Protein AF-A0A940BST6-F1 (afdb_monomer_lite)

Secondary structure (DSSP, 8-state):
-HHHHHHHHHHHTT-HHHHHHHHHHHHHH-TT-HHHHHHHHHHHHHTT-HHHHHHHHHHHHHH---SSPPSHHHHHHHHHHHHTT-HHHHHHHHHHHHHIIIIIS---TTT-HHHHHHHHHHHHHHTT-

Foldseek 3Di:
DVQLVVLVVCVVVVNNVVSVVSLVVLCVVCVLALVSLQSSLVSCVVVVVNVSSLVSLVSSQVSDPDFLDDLSSLCSNLVSCVVVLVLVVSLVSLVVVLCSCCPRVVDDVVRDVSNVVSVVSSVVSVVSD

Sequence (129 aa):
MTEIYRAHIALARFDEPAADAIVENLLAEHPDDSAVLFEAAQYYAEKCSYDKAIECYERSFEKEQRRPRFQDELMGIAEICEIRGDFRRAAETYDRIIDLLENEWGLTEETDSSVAEAKRQKARLIAKA

Structure (mmCIF, N/CA/C/O backbone):
data_AF-A0A940BST6-F1
#
_entry.id   AF-A0A940BST6-F1
#
loop_
_atom_site.group_PDB
_atom_site.id
_atom_site.type_symbol
_atom_site.label_atom_id
_atom_site.label_alt_id
_atom_site.label_comp_id
_atom_site.label_asym_id
_atom_site.label_entity_id
_atom_site.label_seq_id
_atom_site.pdbx_PDB_ins_code
_atom_site.Cartn_x
_atom_site.Cartn_y
_atom_site.Cartn_z
_atom_site.occupancy
_atom_site.B_iso_or_equiv
_atom_site.auth_seq_id
_atom_site.auth_comp_id
_atom_site.auth_asym_id
_atom_site.auth_atom_id
_atom_site.pdbx_PDB_model_num
ATOM 1 N N . MET A 1 1 ? 18.517 0.593 -2.528 1.00 60.25 1 MET A N 1
ATOM 2 C CA . MET A 1 1 ? 17.848 1.915 -2.458 1.00 60.25 1 MET A CA 1
ATOM 3 C C . MET A 1 1 ? 18.265 2.892 -3.564 1.00 60.25 1 MET A C 1
ATOM 5 O O . MET A 1 1 ? 17.407 3.603 -4.046 1.00 60.25 1 MET A O 1
ATOM 9 N N . THR A 1 2 ? 19.521 2.975 -4.033 1.00 66.81 2 THR A N 1
ATOM 10 C CA . THR A 1 2 ? 19.874 3.943 -5.110 1.00 66.81 2 THR A CA 1
ATOM 11 C C . THR A 1 2 ? 19.233 3.626 -6.469 1.00 66.81 2 THR A C 1
ATOM 13 O O . THR A 1 2 ? 19.039 4.524 -7.286 1.00 66.81 2 THR A O 1
ATOM 16 N N . GLU A 1 3 ? 18.912 2.358 -6.727 1.00 84.06 3 GLU A N 1
ATOM 17 C CA . GLU A 1 3 ? 18.393 1.918 -8.024 1.00 84.06 3 GLU A CA 1
ATOM 18 C C . GLU A 1 3 ? 16.916 2.243 -8.231 1.00 84.06 3 GLU A C 1
ATOM 20 O O . GLU A 1 3 ? 16.561 2.612 -9.347 1.00 84.06 3 GLU A O 1
ATOM 25 N N . ILE A 1 4 ? 16.083 2.254 -7.181 1.00 92.19 4 ILE A N 1
ATOM 26 C CA . ILE A 1 4 ? 14.673 2.644 -7.342 1.00 92.19 4 ILE A CA 1
ATOM 27 C C . ILE A 1 4 ? 14.546 4.091 -7.829 1.00 92.19 4 ILE A C 1
ATOM 29 O O . ILE A 1 4 ? 13.793 4.373 -8.758 1.00 92.19 4 ILE A O 1
ATOM 33 N N . TYR A 1 5 ? 15.387 5.007 -7.334 1.00 93.44 5 TYR A N 1
ATOM 34 C CA . TYR A 1 5 ? 15.410 6.383 -7.837 1.00 93.44 5 TYR A CA 1
ATOM 35 C C . TYR A 1 5 ? 15.701 6.455 -9.339 1.00 93.44 5 TYR A C 1
AT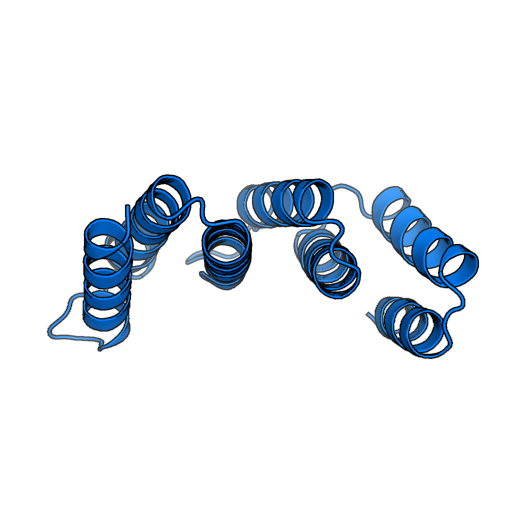OM 37 O O . TYR A 1 5 ? 15.200 7.349 -10.018 1.00 93.44 5 TYR A O 1
ATOM 45 N N . ARG A 1 6 ? 16.480 5.514 -9.891 1.00 95.69 6 ARG A N 1
ATOM 46 C CA . ARG A 1 6 ? 16.708 5.448 -11.341 1.00 95.69 6 ARG A CA 1
ATOM 47 C C . ARG A 1 6 ? 15.441 5.045 -12.089 1.00 95.69 6 ARG A C 1
ATOM 49 O O . ARG A 1 6 ? 15.213 5.605 -13.158 1.00 95.69 6 ARG A O 1
ATOM 56 N N . ALA A 1 7 ? 14.622 4.154 -11.529 1.00 96.25 7 ALA A N 1
ATOM 57 C CA . ALA A 1 7 ? 13.326 3.801 -12.103 1.00 96.25 7 ALA A CA 1
ATOM 58 C C . ALA A 1 7 ? 12.386 5.016 -12.148 1.00 96.25 7 ALA A C 1
ATOM 60 O O . ALA A 1 7 ? 11.873 5.339 -13.217 1.00 96.25 7 ALA A O 1
ATOM 61 N N . HIS A 1 8 ? 12.246 5.761 -11.047 1.00 95.56 8 HIS A N 1
ATOM 62 C CA . HIS A 1 8 ? 11.421 6.979 -11.022 1.00 95.56 8 HIS A CA 1
ATOM 63 C C . HIS A 1 8 ? 11.947 8.069 -11.971 1.00 95.56 8 HIS A C 1
ATOM 65 O O . HIS A 1 8 ? 11.174 8.706 -12.683 1.00 95.56 8 HIS A O 1
ATOM 71 N N . ILE A 1 9 ? 13.271 8.262 -12.053 1.00 96.00 9 ILE A N 1
ATOM 72 C CA . ILE A 1 9 ? 13.879 9.203 -13.010 1.00 96.00 9 ILE A CA 1
ATOM 73 C C . ILE A 1 9 ? 13.612 8.773 -14.460 1.00 96.00 9 ILE A C 1
ATOM 75 O O . ILE A 1 9 ? 13.347 9.629 -15.305 1.00 96.00 9 ILE A O 1
ATOM 79 N N . ALA A 1 10 ? 13.703 7.478 -14.769 1.00 96.75 10 ALA A N 1
ATOM 80 C CA . ALA A 1 10 ? 13.406 6.952 -16.100 1.00 96.75 10 ALA A CA 1
ATOM 81 C C . ALA A 1 10 ? 11.918 7.119 -16.448 1.00 96.75 10 ALA A C 1
ATOM 83 O O . ALA A 1 10 ? 11.602 7.624 -17.526 1.00 96.75 10 ALA A O 1
ATOM 84 N N . LEU A 1 11 ? 11.015 6.831 -15.504 1.00 96.50 11 LEU A N 1
ATOM 85 C CA . LEU A 1 11 ? 9.577 7.058 -15.660 1.00 96.50 11 LEU A C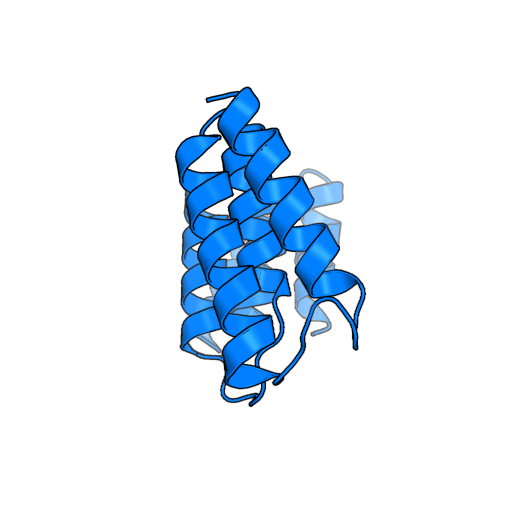A 1
ATOM 86 C C . LEU A 1 11 ? 9.262 8.534 -15.928 1.00 96.50 11 LEU A C 1
ATOM 88 O O . LEU A 1 11 ? 8.556 8.851 -16.882 1.00 96.50 11 LEU A O 1
ATOM 92 N N . ALA A 1 12 ? 9.862 9.452 -15.165 1.00 96.31 12 ALA A N 1
ATOM 93 C CA . ALA A 1 12 ? 9.713 10.895 -15.370 1.00 96.31 12 ALA A CA 1
ATOM 94 C C . ALA A 1 12 ? 10.272 11.386 -16.722 1.00 96.31 12 ALA A C 1
ATOM 96 O O . ALA A 1 12 ? 9.914 12.466 -17.192 1.00 96.31 12 ALA A O 1
ATOM 97 N N . ARG A 1 13 ? 11.152 10.605 -17.358 1.00 97.00 13 ARG A N 1
ATOM 98 C CA . ARG A 1 13 ? 11.663 10.840 -18.719 1.00 97.00 13 ARG A CA 1
ATOM 99 C C . ARG A 1 13 ? 10.836 10.147 -19.802 1.00 97.00 13 ARG A C 1
ATOM 101 O O . ARG A 1 13 ? 11.228 10.212 -20.965 1.00 97.00 13 ARG A O 1
ATOM 108 N N . PHE A 1 14 ? 9.715 9.524 -19.439 1.00 96.12 14 PHE A N 1
ATOM 109 C CA . PHE A 1 14 ? 8.871 8.718 -20.323 1.00 96.12 14 PHE A CA 1
ATOM 110 C C . PHE A 1 14 ? 9.590 7.493 -20.915 1.00 96.12 14 PHE A C 1
ATOM 112 O O . PHE A 1 14 ? 9.198 6.987 -21.964 1.00 96.12 14 PHE A O 1
ATOM 119 N N . ASP A 1 15 ? 10.635 7.004 -20.243 1.00 97.25 15 ASP A N 1
ATOM 120 C CA . ASP A 1 15 ? 11.324 5.757 -20.584 1.00 97.25 15 ASP A CA 1
ATOM 121 C C . ASP A 1 15 ? 10.793 4.620 -19.701 1.00 97.25 15 ASP A C 1
ATOM 123 O O . ASP A 1 15 ? 11.466 4.114 -18.799 1.00 97.25 15 ASP A O 1
ATOM 127 N N . GLU A 1 16 ? 9.524 4.268 -19.925 1.00 95.19 16 GLU A N 1
ATOM 128 C CA . GLU A 1 16 ? 8.852 3.196 -19.186 1.00 95.19 16 GLU A CA 1
ATOM 129 C C . GLU A 1 16 ? 9.567 1.842 -19.290 1.00 95.19 16 GLU A C 1
ATOM 131 O O . GLU A 1 16 ? 9.727 1.215 -18.246 1.00 95.19 16 GLU A O 1
ATOM 136 N N . PRO A 1 17 ? 10.063 1.391 -20.463 1.00 97.62 17 PRO A N 1
ATOM 137 C CA . PRO A 1 17 ? 10.748 0.104 -20.554 1.00 97.62 17 PRO A CA 1
ATOM 138 C C . PRO A 1 17 ? 12.000 0.028 -19.675 1.00 97.62 17 PRO A C 1
ATOM 140 O O . PRO A 1 17 ? 12.233 -0.992 -19.028 1.00 97.62 17 PRO A O 1
ATOM 143 N N . ALA A 1 18 ? 12.804 1.098 -19.623 1.00 97.12 18 ALA A N 1
ATOM 144 C CA . ALA A 1 18 ? 13.968 1.132 -18.744 1.00 97.12 18 ALA A CA 1
ATOM 145 C C . ALA A 1 18 ? 13.560 1.156 -17.266 1.00 97.12 18 ALA A C 1
ATOM 147 O O . ALA A 1 18 ? 14.191 0.495 -16.442 1.00 97.12 18 ALA A O 1
ATOM 148 N N . ALA A 1 19 ? 12.507 1.903 -16.932 1.00 97.38 19 ALA A N 1
ATOM 149 C CA . ALA A 1 19 ? 11.996 1.984 -15.573 1.00 97.38 19 ALA A CA 1
ATOM 150 C C . ALA A 1 19 ? 11.437 0.635 -15.081 1.00 97.38 19 ALA A C 1
ATOM 152 O O . ALA A 1 19 ? 11.828 0.177 -14.008 1.00 97.38 19 ALA A O 1
ATOM 153 N N . ASP A 1 20 ? 10.602 -0.025 -15.891 1.00 97.25 20 ASP A N 1
ATOM 154 C CA . ASP A 1 20 ? 10.026 -1.339 -15.590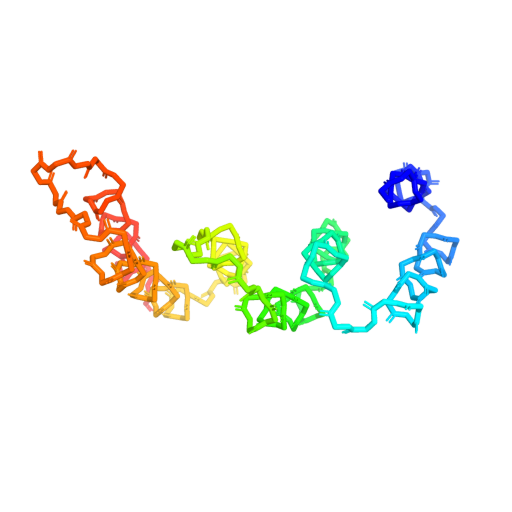 1.00 97.25 20 ASP A CA 1
ATOM 155 C C . ASP A 1 20 ? 11.136 -2.383 -15.409 1.00 97.25 20 ASP A C 1
ATOM 157 O O . ASP A 1 20 ? 11.132 -3.109 -14.419 1.00 97.25 20 ASP A O 1
ATOM 161 N N . ALA A 1 21 ? 12.145 -2.400 -16.291 1.00 97.69 21 ALA A N 1
ATOM 162 C CA . ALA A 1 21 ? 13.263 -3.337 -16.188 1.00 97.69 21 ALA A CA 1
ATOM 163 C C . ALA A 1 21 ? 14.054 -3.184 -14.877 1.00 97.69 21 ALA A C 1
ATOM 165 O O . ALA A 1 21 ? 14.489 -4.176 -14.297 1.00 97.69 21 ALA A O 1
ATOM 166 N N . ILE A 1 22 ? 14.244 -1.952 -14.387 1.00 97.44 22 ILE A N 1
ATOM 167 C CA . ILE A 1 22 ? 14.918 -1.712 -13.102 1.00 97.44 22 ILE A CA 1
ATOM 168 C C . ILE A 1 22 ? 14.093 -2.297 -11.951 1.00 97.44 22 ILE A C 1
ATOM 170 O O . ILE A 1 22 ? 14.644 -2.989 -11.097 1.00 97.44 22 ILE A O 1
ATOM 174 N N . VAL A 1 23 ? 12.784 -2.042 -11.931 1.00 97.56 23 VAL A N 1
ATOM 175 C CA . VAL A 1 23 ? 11.894 -2.516 -10.859 1.00 97.56 23 VAL A CA 1
ATOM 176 C C . VAL A 1 23 ? 11.744 -4.035 -10.887 1.00 97.56 23 VAL A C 1
ATOM 178 O O . VAL A 1 23 ? 11.815 -4.677 -9.842 1.00 97.56 23 VAL A O 1
ATOM 181 N N . GLU A 1 24 ? 11.603 -4.631 -12.070 1.00 96.94 24 GLU A N 1
ATOM 182 C CA . GLU A 1 24 ? 11.519 -6.085 -12.235 1.00 96.94 24 GLU A CA 1
ATOM 183 C C . GLU A 1 24 ? 12.805 -6.788 -11.785 1.00 96.94 24 GLU A C 1
ATOM 185 O O . GLU A 1 24 ? 12.731 -7.808 -11.099 1.00 96.94 24 GLU A O 1
ATOM 190 N N . ASN A 1 25 ? 13.979 -6.223 -12.090 1.00 96.94 25 ASN A N 1
ATOM 191 C CA . ASN A 1 25 ? 15.253 -6.756 -11.603 1.00 96.94 25 ASN A CA 1
ATOM 192 C C . ASN A 1 25 ? 15.358 -6.668 -10.075 1.00 96.94 25 ASN A C 1
ATOM 194 O O . ASN A 1 25 ? 15.725 -7.653 -9.438 1.00 96.94 25 ASN A O 1
ATOM 198 N N . LEU A 1 26 ? 14.972 -5.535 -9.475 1.00 96.38 26 LEU A N 1
ATOM 199 C CA . LEU A 1 26 ? 14.957 -5.378 -8.016 1.00 96.38 26 LEU A CA 1
ATOM 200 C C . LEU A 1 26 ? 14.048 -6.415 -7.343 1.00 96.38 26 LEU A C 1
ATOM 202 O O . LEU A 1 26 ? 14.445 -7.042 -6.362 1.00 96.38 26 LEU A O 1
ATOM 206 N N . LEU A 1 27 ? 12.852 -6.639 -7.892 1.00 96.62 27 LEU A N 1
ATOM 207 C CA . LEU A 1 27 ? 11.919 -7.651 -7.392 1.00 96.62 27 LEU A CA 1
ATOM 208 C C . LEU A 1 27 ? 12.440 -9.082 -7.583 1.00 96.62 27 LEU A C 1
ATOM 210 O O . LEU A 1 27 ? 12.135 -9.951 -6.769 1.00 96.62 27 LEU A O 1
ATOM 214 N N . ALA A 1 28 ? 13.212 -9.347 -8.637 1.00 96.94 28 ALA A N 1
ATOM 215 C CA . ALA A 1 28 ? 13.814 -10.657 -8.869 1.00 96.94 28 ALA A CA 1
ATOM 216 C C . ALA A 1 28 ? 14.979 -10.946 -7.906 1.00 96.94 28 ALA A C 1
ATOM 218 O O . ALA A 1 28 ? 15.124 -12.078 -7.444 1.00 96.94 28 ALA A O 1
ATOM 219 N N . GLU A 1 29 ? 15.793 -9.938 -7.586 1.00 96.81 29 GLU A N 1
ATOM 220 C CA . GLU A 1 29 ? 16.912 -10.060 -6.642 1.00 96.81 29 GLU A CA 1
ATOM 221 C C . GLU A 1 29 ? 16.442 -10.116 -5.182 1.00 96.81 29 GLU A C 1
ATOM 223 O O . GLU A 1 29 ? 17.045 -10.807 -4.353 1.00 96.81 29 GLU A O 1
ATOM 228 N N . HIS A 1 30 ? 15.340 -9.429 -4.871 1.00 95.62 30 HIS A N 1
ATOM 229 C CA . HIS A 1 30 ? 14.815 -9.274 -3.516 1.00 95.62 30 HIS A CA 1
ATOM 230 C C . HIS A 1 30 ? 13.297 -9.544 -3.436 1.00 95.62 30 HIS A C 1
ATOM 232 O O . HIS A 1 30 ? 12.527 -8.665 -3.048 1.00 95.62 30 HIS A O 1
ATOM 238 N N . PRO A 1 31 ? 12.831 -10.768 -3.755 1.00 95.12 31 PRO A N 1
ATOM 239 C CA . PRO A 1 31 ? 11.402 -11.064 -3.918 1.00 95.12 31 PRO A CA 1
ATOM 240 C C . PRO A 1 31 ? 10.568 -10.978 -2.631 1.00 95.12 31 PRO A C 1
ATOM 242 O O . PRO A 1 31 ? 9.345 -10.856 -2.704 1.00 95.12 31 PRO A O 1
ATOM 245 N N . ASP A 1 32 ? 11.211 -11.059 -1.468 1.00 95.00 32 ASP A N 1
ATOM 246 C CA . ASP A 1 32 ? 10.570 -11.057 -0.148 1.00 95.00 32 ASP A CA 1
ATOM 247 C C . ASP A 1 32 ? 11.031 -9.883 0.739 1.00 95.00 32 ASP A C 1
ATOM 249 O O . ASP A 1 32 ? 10.720 -9.856 1.928 1.00 95.00 32 ASP A O 1
ATOM 253 N N . ASP A 1 33 ? 11.783 -8.922 0.193 1.00 96.19 33 ASP A N 1
ATOM 254 C CA . ASP A 1 33 ? 12.185 -7.723 0.934 1.00 96.19 33 ASP A CA 1
ATOM 255 C C . ASP A 1 33 ? 11.026 -6.716 0.939 1.00 96.19 33 ASP A C 1
ATOM 257 O O . ASP A 1 33 ? 10.619 -6.218 -0.114 1.00 96.19 33 ASP A O 1
ATOM 261 N N . SER A 1 34 ? 10.478 -6.425 2.122 1.00 96.75 34 SER A N 1
ATOM 262 C CA . SER A 1 34 ? 9.335 -5.518 2.262 1.00 96.75 34 SER A CA 1
ATOM 263 C C . SER A 1 34 ? 9.647 -4.109 1.762 1.00 96.75 34 SER A C 1
ATOM 265 O O . SER A 1 34 ? 8.820 -3.518 1.081 1.00 96.75 34 SER A O 1
ATOM 267 N N . ALA A 1 35 ? 10.854 -3.585 1.990 1.00 95.44 35 ALA A N 1
ATOM 268 C CA . ALA A 1 35 ? 11.209 -2.254 1.507 1.00 95.44 35 ALA A CA 1
ATOM 269 C C . ALA A 1 35 ? 11.253 -2.216 -0.027 1.00 95.44 35 ALA A C 1
ATOM 271 O O . ALA A 1 35 ? 10.747 -1.276 -0.633 1.00 95.44 35 ALA A O 1
ATOM 272 N N . VAL A 1 36 ? 11.792 -3.255 -0.674 1.00 96.62 36 VAL A N 1
ATOM 273 C CA . VAL A 1 36 ? 11.795 -3.342 -2.147 1.00 96.62 36 VAL A CA 1
ATOM 274 C C . VAL A 1 36 ? 10.376 -3.487 -2.701 1.00 96.62 36 VAL A C 1
ATOM 276 O O . VAL A 1 36 ? 10.040 -2.851 -3.701 1.00 96.62 36 VAL A O 1
ATOM 279 N N . LEU A 1 37 ? 9.527 -4.285 -2.050 1.00 97.88 37 LEU A N 1
ATOM 280 C CA . LEU A 1 37 ? 8.122 -4.445 -2.429 1.00 97.88 37 LEU A CA 1
ATOM 281 C C . LEU A 1 37 ? 7.334 -3.135 -2.283 1.00 97.88 37 LEU A C 1
ATOM 283 O O . LEU A 1 37 ? 6.563 -2.797 -3.180 1.00 97.88 37 LEU A O 1
ATOM 287 N N . PHE A 1 38 ? 7.551 -2.384 -1.202 1.00 97.81 38 PHE A N 1
ATOM 288 C CA . PHE A 1 38 ? 6.940 -1.074 -0.976 1.00 97.81 38 PHE A CA 1
ATOM 289 C C . PHE A 1 38 ? 7.325 -0.068 -2.066 1.00 97.81 38 PHE A C 1
ATOM 291 O O . PHE A 1 38 ? 6.462 0.562 -2.675 1.00 97.81 38 PHE A O 1
ATOM 298 N N . GLU A 1 39 ? 8.616 0.036 -2.363 1.00 97.44 39 GLU A N 1
ATOM 299 C CA . GLU A 1 39 ? 9.154 0.933 -3.390 1.00 97.44 39 GLU A CA 1
ATOM 300 C C . GLU A 1 39 ? 8.628 0.568 -4.794 1.00 97.44 39 GLU A C 1
ATOM 302 O O . GLU A 1 39 ? 8.204 1.431 -5.566 1.00 97.44 39 GLU A O 1
ATOM 307 N N . ALA A 1 40 ? 8.548 -0.729 -5.116 1.00 97.69 40 ALA A N 1
ATOM 308 C CA . ALA A 1 40 ? 7.922 -1.195 -6.354 1.00 97.69 40 ALA A CA 1
ATOM 309 C C . ALA A 1 40 ? 6.423 -0.852 -6.415 1.00 97.69 40 ALA A C 1
ATOM 311 O O . ALA A 1 40 ? 5.910 -0.493 -7.477 1.00 97.69 40 ALA A O 1
ATOM 312 N N . ALA A 1 41 ? 5.714 -0.929 -5.285 1.00 98.31 41 ALA A N 1
ATOM 313 C CA . ALA A 1 41 ? 4.311 -0.548 -5.207 1.00 98.31 41 ALA A CA 1
ATOM 314 C C . ALA A 1 41 ? 4.109 0.947 -5.493 1.00 98.31 41 ALA A C 1
ATOM 316 O O . ALA A 1 41 ? 3.238 1.293 -6.294 1.00 98.31 41 ALA A O 1
ATOM 317 N N . GLN A 1 42 ? 4.945 1.815 -4.909 1.00 98.00 42 GLN A N 1
ATOM 318 C CA . GLN A 1 42 ? 4.9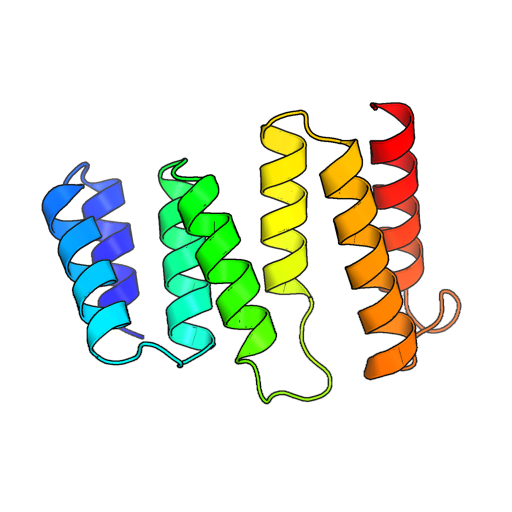30 3.257 -5.176 1.00 98.00 42 GLN A CA 1
ATOM 319 C C . GLN A 1 42 ? 5.179 3.549 -6.656 1.00 98.00 42 GLN A C 1
ATOM 321 O O . GLN A 1 42 ? 4.403 4.270 -7.282 1.00 98.00 42 GLN A O 1
ATOM 326 N N . TYR A 1 43 ? 6.196 2.916 -7.246 1.00 97.69 43 TYR A N 1
ATOM 327 C CA . TYR A 1 43 ? 6.466 3.012 -8.677 1.00 97.69 43 TYR A CA 1
ATOM 328 C C . TYR A 1 43 ? 5.246 2.625 -9.530 1.00 97.69 43 TYR A C 1
ATOM 330 O O . TYR A 1 43 ? 4.833 3.380 -10.414 1.00 97.69 43 TYR A O 1
ATOM 338 N N . TYR A 1 44 ? 4.632 1.468 -9.258 1.00 98.38 44 TYR A N 1
ATOM 339 C CA . TYR A 1 44 ? 3.458 1.022 -10.008 1.00 98.38 44 TYR A CA 1
ATOM 340 C C . TYR A 1 44 ? 2.250 1.944 -9.805 1.00 98.38 44 TYR A C 1
ATOM 342 O O . TYR A 1 44 ? 1.486 2.149 -10.752 1.00 98.38 44 TYR A O 1
ATOM 350 N N . ALA A 1 45 ? 2.083 2.524 -8.615 1.00 98.00 45 ALA A N 1
ATOM 351 C CA . ALA A 1 45 ? 1.027 3.489 -8.331 1.00 98.00 45 ALA A CA 1
ATOM 352 C C . ALA A 1 45 ? 1.219 4.785 -9.137 1.00 98.00 45 ALA A C 1
ATOM 354 O O . ALA A 1 45 ? 0.266 5.253 -9.763 1.00 98.00 45 ALA A O 1
ATOM 355 N N . GLU A 1 46 ? 2.446 5.315 -9.193 1.00 96.06 46 GLU A N 1
ATOM 356 C CA . GLU A 1 46 ? 2.796 6.519 -9.961 1.00 96.06 46 GLU A CA 1
ATOM 357 C C . GLU A 1 46 ? 2.511 6.369 -11.461 1.00 96.06 46 GLU A C 1
ATOM 359 O O . GLU A 1 46 ? 2.028 7.310 -12.092 1.00 96.06 46 GLU A O 1
ATOM 364 N N . LYS A 1 47 ? 2.741 5.180 -12.034 1.00 95.94 47 LYS A N 1
ATOM 365 C CA . LYS A 1 47 ? 2.403 4.878 -13.439 1.00 95.94 47 LYS A CA 1
ATOM 366 C C . LYS A 1 47 ? 0.976 4.356 -13.649 1.00 95.94 47 LYS A C 1
ATOM 368 O O . LYS A 1 47 ? 0.687 3.752 -14.682 1.00 95.94 47 LYS A O 1
ATOM 373 N N . CYS A 1 48 ? 0.087 4.531 -12.671 1.00 96.50 48 CYS A N 1
ATOM 374 C CA . CYS A 1 48 ? -1.315 4.098 -12.711 1.00 96.50 48 CYS A CA 1
ATOM 375 C C . CYS A 1 48 ? -1.530 2.584 -12.922 1.00 96.50 48 CYS A C 1
ATOM 377 O O . CYS A 1 48 ? -2.627 2.145 -13.272 1.00 96.50 48 CYS A O 1
ATOM 379 N N . SER A 1 49 ? -0.509 1.758 -12.683 1.00 98.06 49 SER A N 1
ATOM 380 C CA . SER A 1 49 ? -0.594 0.293 -12.704 1.00 98.06 49 SER A CA 1
ATOM 381 C C . SER A 1 49 ? -1.142 -0.223 -11.371 1.00 98.06 49 SER A C 1
ATOM 383 O O . SER A 1 49 ? -0.481 -0.951 -10.633 1.00 98.06 49 SER A O 1
ATOM 385 N N . TYR A 1 50 ? -2.372 0.182 -11.059 1.00 98.50 50 TYR A N 1
ATOM 386 C CA . TYR A 1 50 ? -2.978 0.043 -9.735 1.00 98.50 50 TYR A CA 1
ATOM 387 C C . TYR A 1 50 ? -3.092 -1.393 -9.223 1.00 98.50 50 TYR A C 1
ATOM 389 O O . TYR A 1 50 ? -2.887 -1.622 -8.035 1.00 98.50 50 TYR A O 1
ATOM 397 N N . ASP A 1 51 ? -3.388 -2.363 -10.089 1.00 98.56 51 ASP A N 1
ATOM 398 C CA . ASP A 1 51 ? -3.489 -3.764 -9.659 1.00 98.56 51 ASP A CA 1
ATOM 399 C C . ASP A 1 51 ? -2.126 -4.305 -9.194 1.00 98.56 51 ASP A C 1
ATOM 401 O O . ASP A 1 51 ? -2.045 -4.918 -8.131 1.00 98.56 51 ASP A O 1
ATOM 405 N N . LYS A 1 52 ? -1.044 -3.994 -9.928 1.00 98.12 52 LYS A N 1
ATOM 406 C CA . LYS A 1 52 ? 0.330 -4.351 -9.530 1.00 98.12 52 LYS A CA 1
ATOM 407 C C . LYS A 1 52 ? 0.754 -3.624 -8.257 1.00 98.12 52 LYS A C 1
ATOM 409 O O . LYS A 1 52 ? 1.357 -4.229 -7.381 1.00 98.12 52 LYS A O 1
ATOM 414 N N . ALA A 1 53 ? 0.416 -2.339 -8.143 1.00 98.69 53 ALA A N 1
ATOM 415 C CA . ALA A 1 53 ? 0.722 -1.553 -6.954 1.00 98.69 53 ALA A CA 1
ATOM 416 C C . ALA A 1 53 ? 0.084 -2.162 -5.700 1.00 98.69 53 ALA A C 1
ATOM 418 O O . ALA A 1 53 ? 0.769 -2.386 -4.707 1.00 98.69 53 ALA A O 1
ATOM 419 N N . ILE A 1 54 ? -1.207 -2.504 -5.767 1.00 98.75 54 ILE A N 1
ATOM 420 C CA . ILE A 1 54 ? -1.912 -3.157 -4.661 1.00 98.75 54 ILE A CA 1
ATOM 421 C C . ILE A 1 54 ? -1.278 -4.512 -4.327 1.00 98.75 54 ILE A C 1
ATOM 423 O O . ILE A 1 54 ? -1.071 -4.797 -3.152 1.00 98.75 54 ILE A O 1
ATOM 427 N N . GLU A 1 55 ? -0.949 -5.340 -5.324 1.00 98.50 55 GLU A N 1
ATOM 428 C CA . GLU A 1 55 ? -0.280 -6.626 -5.084 1.00 98.50 55 GLU A CA 1
ATOM 429 C C . GLU A 1 55 ? 1.054 -6.442 -4.342 1.00 98.50 55 GLU A C 1
ATOM 431 O O . GLU A 1 55 ? 1.321 -7.129 -3.355 1.00 98.50 55 GLU A O 1
ATOM 436 N N . CYS A 1 56 ? 1.878 -5.488 -4.783 1.00 98.62 56 CYS A N 1
ATOM 437 C CA . CYS A 1 56 ? 3.153 -5.176 -4.147 1.00 98.62 56 CYS A CA 1
ATOM 438 C C . CYS A 1 56 ? 2.975 -4.623 -2.724 1.00 98.62 56 CYS A C 1
ATOM 440 O O . CYS A 1 56 ? 3.702 -5.055 -1.832 1.00 98.62 56 CYS A O 1
ATOM 442 N N . TYR A 1 57 ? 1.995 -3.745 -2.478 1.00 98.75 57 TYR A N 1
ATOM 443 C CA . TYR A 1 57 ? 1.696 -3.251 -1.129 1.00 98.75 57 TYR A CA 1
ATOM 444 C C . TYR A 1 57 ? 1.238 -4.370 -0.188 1.00 98.75 57 TYR A C 1
ATOM 446 O O . TYR A 1 57 ? 1.735 -4.462 0.931 1.00 98.75 57 TYR A O 1
ATOM 454 N N . GLU A 1 58 ? 0.337 -5.253 -0.632 1.00 98.56 58 GLU A N 1
ATOM 455 C CA . GLU A 1 58 ? -0.118 -6.388 0.184 1.00 98.56 58 GLU A CA 1
ATOM 456 C C . GLU A 1 58 ? 1.050 -7.318 0.535 1.00 98.56 58 GLU A C 1
ATOM 458 O O . GLU A 1 58 ? 1.221 -7.698 1.695 1.00 98.56 58 GLU A O 1
ATOM 463 N N . ARG A 1 59 ? 1.907 -7.627 -0.448 1.00 98.38 59 ARG A N 1
ATOM 464 C CA . ARG A 1 59 ? 3.118 -8.425 -0.220 1.00 98.38 59 ARG A CA 1
ATOM 465 C C . ARG A 1 59 ? 4.099 -7.721 0.713 1.00 98.38 59 ARG A C 1
ATOM 467 O O . ARG A 1 59 ? 4.640 -8.375 1.598 1.00 98.38 59 ARG A O 1
ATOM 474 N N . SER A 1 60 ? 4.323 -6.416 0.557 1.00 98.38 60 SER A N 1
ATOM 475 C CA . SER A 1 60 ? 5.178 -5.641 1.468 1.00 98.38 60 SER A CA 1
ATOM 476 C C . SER A 1 60 ? 4.684 -5.758 2.910 1.00 98.38 60 SER A C 1
ATOM 478 O O . SER A 1 60 ? 5.441 -6.146 3.802 1.00 98.38 60 SER A O 1
ATOM 480 N N . PHE A 1 61 ? 3.385 -5.535 3.124 1.00 98.19 61 PHE A N 1
ATOM 481 C CA . PHE A 1 61 ? 2.763 -5.580 4.446 1.00 98.19 61 PHE A CA 1
ATOM 482 C C . PHE A 1 61 ? 2.799 -6.980 5.085 1.00 98.19 61 PHE A C 1
ATOM 484 O O . PHE A 1 61 ? 2.921 -7.116 6.309 1.00 98.19 61 PHE A O 1
ATOM 491 N N . GLU A 1 62 ? 2.690 -8.034 4.270 1.00 97.56 62 GLU A N 1
ATOM 492 C CA . GLU A 1 62 ? 2.833 -9.427 4.704 1.00 97.56 62 GLU A CA 1
ATOM 493 C C . GLU A 1 62 ? 4.277 -9.757 5.111 1.00 97.56 62 GLU A C 1
ATOM 495 O O . GLU A 1 62 ? 4.498 -10.445 6.111 1.00 97.56 62 GLU A O 1
ATOM 500 N N . LYS A 1 63 ? 5.260 -9.269 4.345 1.00 97.38 63 LYS A N 1
ATOM 501 C CA . LYS A 1 63 ? 6.685 -9.582 4.525 1.00 97.38 63 LYS A CA 1
ATOM 502 C C . LYS A 1 63 ? 7.381 -8.702 5.556 1.00 97.38 63 LYS A C 1
ATOM 504 O O . LYS A 1 63 ? 8.460 -9.071 6.018 1.00 97.38 63 LYS A O 1
ATOM 509 N N . GLU A 1 64 ? 6.777 -7.583 5.949 1.00 96.31 64 GLU A N 1
ATOM 510 C CA . GLU A 1 64 ? 7.306 -6.716 6.997 1.00 96.31 64 GLU A CA 1
ATOM 511 C C . GLU A 1 64 ? 7.443 -7.485 8.324 1.00 96.31 64 GLU A C 1
ATOM 513 O O . GLU A 1 64 ? 6.486 -8.056 8.861 1.00 96.31 64 GLU A O 1
ATOM 518 N N . GLN A 1 65 ? 8.656 -7.466 8.878 1.00 93.88 65 GLN A N 1
ATOM 519 C CA . GLN A 1 65 ? 9.025 -8.116 10.141 1.00 93.88 65 GLN A CA 1
ATOM 520 C C . GLN A 1 65 ? 9.108 -7.106 11.304 1.00 93.88 65 GLN A C 1
ATOM 522 O O . GLN A 1 65 ? 8.924 -7.500 12.457 1.00 93.88 65 GLN A O 1
ATOM 527 N N . ARG A 1 66 ? 9.279 -5.802 10.999 1.00 93.06 66 ARG A N 1
ATOM 528 C CA . ARG A 1 66 ? 8.835 -4.626 11.785 1.00 93.06 66 ARG A CA 1
ATOM 529 C C . ARG A 1 66 ? 7.582 -4.912 12.604 1.00 93.06 66 ARG A C 1
ATOM 531 O O . ARG A 1 66 ? 6.503 -4.993 12.032 1.00 93.06 66 ARG A O 1
ATOM 538 N N . ARG A 1 67 ? 7.691 -5.021 13.934 1.00 94.31 67 ARG A N 1
ATOM 539 C CA . ARG A 1 67 ? 6.566 -4.825 14.854 1.00 94.31 67 ARG A CA 1
ATOM 540 C C . ARG A 1 67 ? 6.846 -3.661 15.820 1.00 94.31 67 ARG A C 1
ATOM 542 O O . ARG A 1 67 ? 7.950 -3.604 16.366 1.00 94.31 67 ARG A O 1
ATOM 549 N N . PRO A 1 68 ? 5.871 -2.765 16.046 1.00 94.81 68 PRO A N 1
ATOM 550 C CA . PRO A 1 68 ? 4.596 -2.682 15.321 1.00 94.81 68 PRO A CA 1
ATOM 551 C C . PRO A 1 68 ? 4.801 -2.259 13.850 1.00 94.81 68 PRO A C 1
ATOM 553 O O . PRO A 1 68 ? 5.751 -1.535 13.537 1.00 94.81 68 PRO A O 1
ATOM 556 N N . ARG A 1 69 ? 3.966 -2.768 12.932 1.00 96.38 69 ARG A N 1
ATOM 557 C CA . ARG A 1 69 ? 4.050 -2.430 11.494 1.00 96.38 69 ARG A CA 1
ATOM 558 C C . ARG A 1 69 ? 3.626 -0.992 11.232 1.00 96.38 69 ARG A C 1
ATOM 560 O O . ARG A 1 69 ? 2.792 -0.459 11.952 1.00 96.38 69 ARG A O 1
ATOM 567 N N . PHE A 1 70 ? 4.167 -0.367 10.191 1.00 95.81 70 PHE A N 1
ATOM 568 C CA . PHE A 1 70 ? 3.634 0.916 9.729 1.00 95.81 70 PHE A CA 1
ATOM 569 C C . PHE A 1 70 ? 2.382 0.707 8.859 1.00 95.81 70 PHE A C 1
ATOM 571 O O . PHE A 1 70 ? 2.079 -0.413 8.452 1.00 95.81 70 PHE A O 1
ATOM 578 N N . GLN A 1 71 ? 1.616 1.777 8.649 1.00 96.81 71 GLN A N 1
ATOM 579 C CA . GLN A 1 71 ? 0.340 1.746 7.923 1.00 96.81 71 GLN A CA 1
ATOM 580 C C . GLN A 1 71 ? 0.475 2.155 6.447 1.00 96.81 71 GLN A C 1
ATOM 582 O O . GLN A 1 71 ? -0.517 2.119 5.723 1.00 96.81 71 GLN A O 1
ATOM 587 N N . ASP A 1 72 ? 1.668 2.561 6.010 1.00 97.50 72 ASP A N 1
ATOM 588 C CA . ASP A 1 72 ? 1.946 3.173 4.709 1.00 97.50 72 ASP A CA 1
ATOM 589 C C . ASP A 1 72 ? 1.473 2.304 3.531 1.00 97.50 72 ASP A C 1
ATOM 591 O O . ASP A 1 72 ? 0.830 2.817 2.614 1.00 97.50 72 ASP A O 1
ATOM 595 N N . GLU A 1 73 ? 1.689 0.983 3.574 1.00 98.38 73 GLU A N 1
ATOM 596 C CA . GLU A 1 73 ? 1.162 0.051 2.568 1.00 98.38 73 GLU A CA 1
ATOM 597 C C . GLU A 1 73 ? -0.366 0.098 2.475 1.00 98.38 73 GLU A C 1
ATOM 599 O O . GLU A 1 73 ? -0.943 0.157 1.387 1.00 98.38 73 GLU A O 1
ATOM 604 N N . LEU A 1 74 ? -1.037 0.071 3.631 1.00 98.69 74 LEU A N 1
ATOM 605 C CA . LEU A 1 74 ? -2.495 0.081 3.706 1.00 98.69 74 LEU A CA 1
ATOM 606 C C . LEU A 1 74 ? -3.056 1.429 3.250 1.00 98.69 74 LEU A C 1
ATOM 608 O O . LEU A 1 74 ? -4.092 1.466 2.587 1.00 98.69 74 LEU A O 1
ATOM 612 N N . MET A 1 75 ? -2.367 2.530 3.558 1.00 98.56 75 MET A N 1
ATOM 613 C CA . MET A 1 75 ? -2.728 3.854 3.055 1.00 98.56 75 MET A CA 1
ATOM 614 C C . MET A 1 75 ? -2.646 3.903 1.528 1.00 98.56 75 MET A C 1
ATOM 616 O O . MET A 1 75 ? -3.614 4.320 0.894 1.00 98.56 75 MET A O 1
ATOM 620 N N . GLY A 1 76 ? -1.563 3.389 0.934 1.00 98.56 76 GLY A N 1
ATOM 621 C CA . GLY A 1 76 ? -1.424 3.300 -0.522 1.00 98.56 76 GLY A CA 1
ATOM 622 C C . GLY A 1 76 ? -2.554 2.495 -1.175 1.00 98.56 76 GLY A C 1
ATOM 623 O O . GLY A 1 76 ? -3.151 2.935 -2.159 1.00 98.56 76 GLY A O 1
ATOM 624 N N . ILE A 1 77 ? -2.928 1.350 -0.594 1.00 98.81 77 ILE A N 1
ATOM 625 C CA . ILE A 1 77 ? -4.060 0.541 -1.078 1.00 98.81 77 ILE A CA 1
ATOM 626 C C . ILE A 1 77 ? -5.383 1.315 -0.974 1.00 98.81 77 ILE A C 1
ATOM 628 O O . ILE A 1 77 ? -6.166 1.314 -1.929 1.00 98.81 77 ILE A O 1
ATOM 632 N N . ALA A 1 78 ? -5.646 1.975 0.159 1.00 98.69 78 ALA A N 1
ATOM 633 C CA . ALA A 1 78 ? -6.879 2.728 0.380 1.00 98.69 78 ALA A CA 1
ATOM 634 C C . ALA A 1 78 ? -7.020 3.899 -0.605 1.00 98.69 78 ALA A C 1
ATOM 636 O O . ALA A 1 78 ? -8.093 4.086 -1.183 1.00 98.69 78 ALA A O 1
ATOM 637 N N . GLU A 1 79 ? -5.936 4.641 -0.844 1.00 98.50 79 GLU A N 1
ATOM 638 C CA . GLU A 1 79 ? -5.893 5.742 -1.810 1.00 98.50 79 GLU A CA 1
ATOM 639 C C . GLU A 1 79 ? -6.155 5.255 -3.236 1.00 98.50 79 GLU A C 1
ATOM 641 O O . GLU A 1 79 ? -7.000 5.817 -3.935 1.00 98.50 79 GLU A O 1
ATOM 646 N N . ILE A 1 80 ? -5.504 4.166 -3.659 1.00 98.75 80 ILE A N 1
ATOM 647 C CA . ILE A 1 80 ? -5.742 3.569 -4.979 1.00 98.75 80 ILE A CA 1
ATOM 648 C C . ILE A 1 80 ? -7.206 3.129 -5.127 1.00 98.75 80 ILE A C 1
ATOM 650 O O . ILE A 1 80 ? -7.820 3.361 -6.173 1.00 98.75 80 ILE A O 1
ATOM 654 N N . CYS A 1 81 ? -7.787 2.509 -4.095 1.00 98.56 81 CYS A N 1
ATOM 655 C CA . CYS A 1 81 ? -9.196 2.111 -4.115 1.00 98.56 81 CYS A CA 1
ATOM 656 C C . CYS A 1 81 ? -10.122 3.332 -4.236 1.00 98.56 81 CYS A C 1
ATOM 658 O O . CYS A 1 81 ? -11.044 3.312 -5.052 1.00 98.56 81 CYS A O 1
ATOM 660 N N . GLU A 1 82 ? -9.850 4.419 -3.503 1.00 98.19 82 GLU A N 1
ATOM 661 C CA . GLU A 1 82 ? -10.618 5.665 -3.615 1.00 98.19 82 GLU A CA 1
ATOM 662 C C . GLU A 1 82 ? -10.503 6.288 -5.016 1.00 98.19 82 GLU A C 1
ATOM 664 O O . GLU A 1 82 ? -11.524 6.676 -5.587 1.00 98.19 82 GLU A O 1
ATOM 669 N N . ILE A 1 83 ? -9.299 6.336 -5.603 1.00 97.81 83 ILE A N 1
ATOM 670 C CA . ILE A 1 83 ? -9.067 6.844 -6.969 1.00 97.81 83 ILE A CA 1
ATOM 671 C C . ILE A 1 83 ? -9.890 6.057 -7.996 1.00 97.81 83 ILE A C 1
ATOM 673 O O . ILE A 1 83 ? -10.439 6.636 -8.935 1.00 97.81 83 ILE A O 1
ATOM 677 N N . ARG A 1 84 ? -10.021 4.740 -7.808 1.00 97.62 84 ARG A N 1
ATOM 678 C CA . ARG A 1 84 ? -10.827 3.865 -8.674 1.00 97.62 84 ARG A CA 1
ATOM 679 C C . ARG A 1 84 ? -12.331 3.924 -8.394 1.00 97.62 84 ARG A C 1
ATOM 681 O O . ARG A 1 84 ? -13.091 3.255 -9.092 1.00 97.62 84 ARG A O 1
ATOM 688 N N . GLY A 1 85 ? -12.765 4.699 -7.400 1.00 97.81 85 GLY A N 1
ATOM 689 C CA . GLY A 1 85 ? -14.161 4.776 -6.968 1.00 97.81 85 GLY A CA 1
ATOM 690 C C . GLY A 1 85 ? -14.640 3.551 -6.185 1.00 97.81 85 GLY A C 1
ATOM 691 O O . GLY A 1 85 ? -15.831 3.437 -5.905 1.00 97.81 85 GLY A O 1
ATOM 692 N N . ASP A 1 86 ? -13.738 2.645 -5.799 1.00 98.19 86 ASP A N 1
ATOM 693 C CA . ASP A 1 86 ? -14.048 1.511 -4.927 1.00 98.19 86 ASP A CA 1
ATOM 694 C C . ASP A 1 86 ? -14.008 1.961 -3.460 1.00 98.19 86 ASP A C 1
ATOM 696 O O . ASP A 1 86 ? -13.140 1.592 -2.662 1.00 98.19 86 ASP A O 1
ATOM 700 N N . PHE A 1 87 ? -14.958 2.830 -3.108 1.00 98.44 87 PHE A N 1
ATOM 701 C CA . PHE A 1 87 ? -15.047 3.417 -1.771 1.00 98.44 87 PHE A CA 1
ATOM 702 C C . PHE A 1 87 ? -15.301 2.365 -0.691 1.00 98.44 87 PHE A C 1
ATOM 704 O O . PHE A 1 87 ? -14.870 2.536 0.450 1.00 98.44 87 PHE A O 1
ATOM 711 N N . ARG A 1 88 ? -15.960 1.257 -1.053 1.00 98.25 88 ARG A N 1
ATOM 712 C CA . ARG A 1 88 ? -16.186 0.133 -0.148 1.00 98.25 88 ARG A CA 1
ATOM 713 C C . ARG A 1 88 ? -14.864 -0.518 0.242 1.00 98.25 88 ARG A C 1
ATOM 715 O O . ARG A 1 88 ? -14.579 -0.617 1.433 1.00 98.25 88 ARG A O 1
ATOM 722 N N . ARG A 1 89 ? -14.039 -0.907 -0.733 1.00 98.25 89 ARG A N 1
ATOM 723 C CA . ARG A 1 89 ? -12.736 -1.521 -0.452 1.00 98.25 89 ARG A CA 1
ATOM 724 C C . ARG A 1 89 ? -11.778 -0.547 0.233 1.00 98.25 89 ARG A C 1
ATOM 726 O O . ARG A 1 89 ? -11.020 -0.952 1.114 1.00 98.25 89 ARG A O 1
ATOM 733 N N . ALA A 1 90 ? -11.843 0.743 -0.102 1.00 98.62 90 ALA A N 1
ATOM 734 C CA . ALA A 1 90 ? -11.091 1.772 0.612 1.00 98.62 90 ALA A CA 1
ATOM 735 C C . ALA A 1 90 ? -11.488 1.827 2.103 1.00 98.62 90 ALA A C 1
ATOM 737 O O . ALA A 1 90 ? -10.619 1.832 2.972 1.00 98.62 90 ALA A O 1
ATOM 738 N N . ALA A 1 91 ? -12.790 1.796 2.418 1.00 98.62 91 ALA A N 1
ATOM 739 C CA . ALA A 1 91 ? -13.279 1.777 3.798 1.00 98.62 91 ALA A CA 1
ATOM 740 C C . ALA A 1 91 ? -12.879 0.494 4.551 1.00 98.62 91 ALA A C 1
ATOM 742 O O . ALA A 1 91 ? -12.457 0.579 5.703 1.00 98.62 91 ALA A O 1
ATOM 743 N N . GLU A 1 92 ? -12.946 -0.670 3.897 1.00 98.50 92 GLU A N 1
ATOM 744 C CA . GLU A 1 92 ? -12.459 -1.951 4.442 1.00 98.50 92 GLU A CA 1
ATOM 745 C C . GLU A 1 92 ? -10.938 -1.918 4.701 1.00 98.50 92 GLU A C 1
ATOM 747 O O . GLU A 1 92 ? -10.443 -2.513 5.657 1.00 98.50 92 GLU A O 1
ATOM 752 N N . THR A 1 93 ? -10.177 -1.170 3.898 1.00 98.75 93 THR A N 1
ATOM 753 C CA . THR A 1 93 ? -8.736 -0.979 4.123 1.00 98.75 93 THR A CA 1
ATOM 754 C C . THR A 1 93 ? -8.469 -0.071 5.327 1.00 98.75 93 THR A C 1
ATOM 756 O O . THR A 1 93 ? -7.578 -0.360 6.124 1.00 98.75 93 THR A O 1
ATOM 759 N N . TYR A 1 94 ? -9.285 0.967 5.543 1.00 98.69 94 TYR A N 1
ATOM 760 C CA . TYR A 1 94 ? -9.214 1.765 6.773 1.00 98.69 94 TYR A CA 1
ATOM 761 C C . TYR A 1 94 ? -9.579 0.970 8.030 1.00 98.69 94 TYR A C 1
ATOM 763 O O . TYR A 1 94 ? -9.031 1.260 9.089 1.00 98.69 94 TYR A O 1
ATOM 771 N N . ASP A 1 95 ? -10.436 -0.050 7.936 1.00 98.69 95 ASP A N 1
ATOM 772 C CA . ASP A 1 95 ? -10.661 -0.969 9.060 1.00 98.69 95 ASP A CA 1
ATOM 773 C C . ASP A 1 95 ? -9.381 -1.706 9.464 1.00 98.69 95 ASP A C 1
ATOM 775 O O . ASP A 1 95 ? -9.080 -1.799 10.652 1.00 98.69 95 ASP A O 1
ATOM 779 N N . ARG A 1 96 ? -8.576 -2.146 8.490 1.00 98.62 96 ARG A N 1
ATOM 780 C CA . ARG A 1 96 ? -7.261 -2.758 8.755 1.00 98.62 96 ARG A CA 1
ATOM 781 C C . ARG A 1 96 ? -6.278 -1.767 9.379 1.00 98.62 96 ARG A C 1
ATOM 783 O O . ARG A 1 96 ? -5.493 -2.155 10.234 1.00 98.62 96 ARG A O 1
ATOM 790 N N . ILE A 1 97 ? -6.320 -0.500 8.963 1.00 98.69 97 ILE A N 1
ATOM 791 C CA . ILE A 1 97 ? -5.499 0.566 9.556 1.00 98.69 97 ILE A CA 1
ATOM 792 C C . ILE A 1 97 ? -5.886 0.794 11.021 1.00 98.69 97 ILE A C 1
ATOM 794 O O . ILE A 1 97 ? -5.014 0.853 11.882 1.00 98.69 97 ILE A O 1
ATOM 798 N N . ILE A 1 98 ? -7.184 0.898 11.318 1.00 98.62 98 ILE A N 1
ATOM 799 C CA . ILE A 1 98 ? -7.676 1.083 12.691 1.00 98.62 98 ILE A CA 1
ATOM 800 C C . ILE A 1 98 ? -7.259 -0.104 13.564 1.00 98.62 98 ILE A C 1
ATOM 802 O O . ILE A 1 98 ? -6.717 0.110 14.643 1.00 98.62 98 ILE A O 1
ATOM 806 N N . ASP A 1 99 ? -7.438 -1.333 13.071 1.00 98.31 99 ASP A N 1
ATOM 807 C CA . ASP A 1 99 ? -7.011 -2.556 13.756 1.00 98.31 99 ASP A CA 1
ATOM 808 C C . ASP A 1 99 ? -5.502 -2.559 14.045 1.00 98.31 99 ASP A C 1
ATOM 810 O O . ASP A 1 99 ? -5.090 -2.823 15.172 1.00 98.31 99 ASP A O 1
ATOM 814 N N . LEU A 1 100 ? -4.672 -2.181 13.068 1.00 98.12 100 LEU A N 1
ATOM 815 C CA . LEU A 1 100 ? -3.225 -2.054 13.243 1.00 98.12 100 LEU A CA 1
ATOM 816 C C . LEU A 1 100 ? -2.871 -1.046 14.351 1.00 98.12 100 LEU A C 1
ATOM 818 O O . LEU A 1 100 ? -2.045 -1.344 15.218 1.00 98.12 100 LEU A O 1
ATOM 822 N N . LEU A 1 101 ? -3.479 0.144 14.330 1.00 98.19 101 LEU A N 1
ATOM 823 C CA . LEU A 1 101 ? -3.213 1.198 15.314 1.00 98.19 101 LEU A CA 1
ATOM 824 C C . LEU A 1 101 ? -3.675 0.791 16.722 1.00 98.19 101 LEU A C 1
ATOM 826 O O . LEU A 1 101 ? -2.943 0.989 17.691 1.00 98.19 101 LEU A O 1
ATOM 830 N N . GLU A 1 102 ? -4.859 0.195 16.849 1.00 97.62 102 GLU A N 1
ATOM 831 C CA . GLU A 1 102 ? -5.416 -0.200 18.146 1.00 97.62 102 GLU A CA 1
ATOM 832 C C . GLU A 1 102 ? -4.716 -1.451 18.713 1.00 97.62 102 GLU A C 1
ATOM 834 O O . GLU A 1 102 ? -4.412 -1.490 19.905 1.00 97.62 102 GLU A O 1
ATOM 839 N N . ASN A 1 103 ? -4.388 -2.449 17.881 1.00 97.06 103 ASN A N 1
ATOM 840 C CA . ASN A 1 103 ? -3.908 -3.756 18.352 1.00 97.06 103 ASN A CA 1
ATOM 841 C C . ASN A 1 103 ? -2.388 -3.958 18.287 1.00 97.06 103 ASN A C 1
ATOM 843 O O . ASN A 1 103 ? -1.842 -4.622 19.169 1.00 97.06 103 ASN A O 1
ATOM 847 N N . GLU A 1 104 ? -1.677 -3.417 17.290 1.00 96.56 104 GLU A N 1
ATOM 848 C CA . GLU A 1 104 ? -0.206 -3.510 17.262 1.00 96.56 104 GLU A CA 1
ATOM 849 C C . GLU A 1 104 ? 0.456 -2.334 17.974 1.00 96.56 104 GLU A C 1
ATOM 851 O O . GLU A 1 104 ? 1.425 -2.530 18.711 1.00 96.56 104 GLU A O 1
ATOM 856 N N . TRP A 1 105 ? -0.056 -1.119 17.766 1.00 97.25 105 TRP A N 1
ATOM 857 C CA . TRP A 1 105 ? 0.498 0.078 18.401 1.00 97.25 105 TRP A CA 1
ATOM 858 C C . TRP A 1 105 ? -0.111 0.382 19.773 1.00 97.25 105 TRP A C 1
ATOM 860 O O . TRP A 1 105 ? 0.484 1.143 20.535 1.00 97.25 105 TRP A O 1
ATOM 870 N N . GLY A 1 106 ? -1.264 -0.206 20.114 1.00 96.94 106 GLY A N 1
ATOM 871 C CA . GLY A 1 106 ? -1.943 0.053 21.387 1.00 96.94 106 GLY A CA 1
ATOM 872 C C . GLY A 1 106 ? -2.494 1.476 21.500 1.00 96.94 106 GLY A C 1
ATOM 873 O O . GLY A 1 106 ? -2.632 1.993 22.610 1.00 96.94 106 GLY A O 1
ATOM 874 N N . LEU A 1 107 ? -2.745 2.135 20.366 1.00 97.06 107 LEU A N 1
ATOM 875 C CA . LEU A 1 107 ? -3.238 3.505 20.323 1.00 97.06 107 LEU A CA 1
ATOM 876 C C . LEU A 1 107 ? -4.754 3.542 20.487 1.00 97.06 107 LEU A C 1
ATOM 878 O O . LEU A 1 107 ? -5.486 2.631 20.117 1.00 97.06 107 LEU A O 1
ATOM 882 N N . THR A 1 108 ? -5.230 4.657 21.015 1.00 95.62 108 THR A N 1
ATOM 883 C CA . THR A 1 108 ? -6.644 4.997 21.147 1.00 95.62 108 THR A CA 1
ATOM 884 C C . THR A 1 108 ? -6.871 6.411 20.627 1.00 95.62 108 THR A C 1
ATOM 886 O O . THR A 1 108 ? -5.924 7.186 20.488 1.00 95.62 108 THR A O 1
ATOM 889 N N . GLU A 1 109 ? -8.131 6.786 20.408 1.00 94.81 109 GLU A N 1
ATOM 890 C CA . GLU A 1 109 ? -8.493 8.156 20.013 1.00 94.81 109 GLU A CA 1
ATOM 891 C C . GLU A 1 109 ? -8.075 9.220 21.039 1.00 94.81 109 GLU A C 1
ATOM 893 O O . GLU A 1 109 ? -7.873 10.376 20.674 1.00 94.81 109 GLU A O 1
ATOM 898 N N . GLU A 1 110 ? -7.956 8.847 22.316 1.00 93.44 110 GLU A N 1
ATOM 899 C CA . GLU A 1 110 ? -7.538 9.757 23.386 1.00 93.44 110 GLU A CA 1
ATOM 900 C C . GLU A 1 110 ? -6.022 9.964 23.401 1.00 93.44 110 GLU A C 1
ATOM 902 O O . GLU A 1 110 ? -5.540 11.040 23.757 1.00 93.44 110 GLU A O 1
ATOM 907 N N . THR A 1 111 ? -5.267 8.930 23.028 1.00 93.81 111 THR A N 1
ATOM 908 C CA . THR A 1 111 ? -3.802 8.937 23.095 1.00 93.81 111 THR A CA 1
ATOM 909 C C . THR A 1 111 ? -3.157 9.446 21.815 1.00 93.81 111 THR A C 1
ATOM 911 O O . THR A 1 111 ? -2.058 9.989 21.881 1.00 93.81 111 THR A O 1
ATOM 914 N N . ASP A 1 112 ? -3.806 9.255 20.663 1.00 96.06 112 ASP A N 1
ATOM 915 C CA . ASP A 1 112 ? -3.253 9.622 19.361 1.00 96.06 112 ASP A CA 1
ATOM 916 C C . ASP A 1 112 ? -4.358 9.951 18.342 1.00 96.06 112 ASP A C 1
ATOM 918 O O . ASP A 1 112 ? -5.361 9.241 18.218 1.00 96.06 112 ASP A O 1
ATOM 922 N N . SER A 1 113 ? -4.181 11.041 17.587 1.00 95.44 113 SER A N 1
ATOM 923 C CA . SER A 1 113 ? -5.191 11.493 16.626 1.00 95.44 113 SER A CA 1
ATOM 924 C C . SER A 1 113 ? -5.323 10.575 15.412 1.00 95.44 113 SER A C 1
ATOM 926 O O . SER A 1 113 ? -6.381 10.596 14.779 1.00 95.44 113 SER A O 1
ATOM 928 N N . SER A 1 114 ? -4.317 9.746 15.110 1.00 95.25 114 SER A N 1
ATOM 929 C CA . SER A 1 114 ? -4.309 8.826 13.965 1.00 95.25 114 SER A CA 1
ATOM 930 C C . SER A 1 114 ? -5.501 7.867 13.966 1.00 95.25 114 SER A C 1
ATOM 932 O O . SER A 1 114 ? -6.128 7.674 12.924 1.00 95.25 114 SER A O 1
ATOM 934 N N . VAL A 1 115 ? -5.899 7.340 15.131 1.00 97.31 115 VAL A N 1
ATOM 935 C CA . VAL A 1 115 ? -7.067 6.447 15.256 1.00 97.31 115 VAL A CA 1
ATOM 936 C C . VAL A 1 115 ? -8.352 7.186 14.876 1.00 97.31 115 VAL A C 1
ATOM 938 O O . VAL A 1 115 ? -9.161 6.704 14.076 1.00 97.31 115 VAL A O 1
ATOM 941 N N . ALA A 1 116 ? -8.530 8.397 15.407 1.00 97.62 116 ALA A N 1
ATOM 942 C CA . ALA A 1 116 ? -9.698 9.221 15.117 1.00 97.62 116 ALA A CA 1
ATOM 943 C C . ALA A 1 116 ? -9.709 9.694 13.650 1.00 97.62 116 ALA A C 1
ATOM 945 O O . ALA A 1 116 ? -10.770 9.789 13.031 1.00 97.62 116 ALA A O 1
ATOM 946 N N . GLU A 1 117 ? -8.544 9.987 13.073 1.00 97.69 117 GLU A N 1
ATOM 947 C CA . GLU A 1 117 ? -8.379 10.340 11.661 1.00 97.69 117 GLU A CA 1
ATOM 948 C C . GLU A 1 117 ? -8.752 9.178 10.740 1.00 97.69 117 GLU A C 1
ATOM 950 O O . GLU A 1 117 ? -9.565 9.375 9.833 1.00 97.69 117 GLU A O 1
ATOM 955 N N . ALA A 1 118 ? -8.255 7.969 11.010 1.00 98.06 118 ALA A N 1
ATOM 956 C CA . ALA A 1 118 ? -8.584 6.770 10.244 1.00 98.06 118 ALA A CA 1
ATOM 957 C C . ALA A 1 118 ? -10.096 6.479 10.269 1.00 98.06 118 ALA A C 1
ATOM 959 O O . ALA A 1 118 ? -10.710 6.258 9.221 1.00 98.06 118 ALA A O 1
ATOM 960 N N . LYS A 1 119 ? -10.744 6.594 11.437 1.00 98.31 119 LYS A N 1
ATOM 961 C CA . LYS A 1 119 ? -12.208 6.447 11.570 1.00 98.31 119 LYS A CA 1
ATOM 962 C C . LYS A 1 119 ? -12.983 7.519 10.805 1.00 98.31 119 LYS A C 1
ATOM 964 O O . LYS A 1 119 ? -13.984 7.206 10.156 1.00 98.31 119 LYS A O 1
ATOM 969 N N . ARG A 1 120 ? -12.519 8.775 10.820 1.00 98.25 120 ARG A N 1
ATOM 970 C CA . ARG A 1 120 ? -13.118 9.852 10.011 1.00 98.25 120 ARG A CA 1
ATOM 971 C C . ARG A 1 120 ? -12.988 9.578 8.515 1.00 98.25 120 ARG A C 1
ATOM 973 O O . ARG A 1 120 ? -13.959 9.783 7.786 1.00 98.25 120 ARG A O 1
ATOM 980 N N . GLN A 1 121 ? -11.831 9.101 8.056 1.00 98.12 121 GLN A N 1
ATOM 981 C CA . GLN A 1 121 ? -11.629 8.756 6.647 1.00 98.12 121 GLN A CA 1
ATOM 982 C C . GLN A 1 121 ? -12.523 7.597 6.211 1.00 98.12 121 GLN A C 1
ATOM 984 O O . GLN A 1 121 ? -13.211 7.712 5.196 1.00 98.12 121 GLN A O 1
ATOM 989 N N . LYS A 1 122 ? -12.621 6.541 7.025 1.00 98.44 122 LYS A N 1
ATOM 990 C CA . LYS A 1 122 ? -13.574 5.447 6.805 1.00 98.44 122 LYS A CA 1
ATOM 991 C C . LYS A 1 122 ? -15.008 5.964 6.661 1.00 98.44 122 LYS A C 1
ATOM 993 O O . LYS A 1 122 ? -15.687 5.639 5.690 1.00 98.44 122 LYS A O 1
ATOM 998 N N . ALA A 1 123 ? -15.474 6.791 7.601 1.00 98.19 123 ALA A N 1
ATOM 999 C CA . ALA A 1 123 ? -16.829 7.343 7.564 1.00 98.19 123 ALA A CA 1
ATOM 1000 C C . ALA A 1 123 ? -17.078 8.193 6.305 1.00 98.19 123 ALA A C 1
ATOM 1002 O O . ALA A 1 123 ? -18.138 8.085 5.686 1.00 98.19 123 ALA A O 1
ATOM 1003 N N . ARG A 1 124 ? -16.083 8.992 5.884 1.00 98.31 124 ARG A N 1
ATOM 1004 C CA . ARG A 1 124 ? -16.128 9.764 4.631 1.00 98.31 124 ARG A CA 1
ATOM 1005 C C . ARG A 1 124 ? -16.294 8.856 3.412 1.00 98.31 124 ARG A C 1
ATOM 1007 O O . ARG A 1 124 ? -17.065 9.197 2.522 1.00 98.31 124 ARG A O 1
ATOM 1014 N N . LEU A 1 125 ? -15.577 7.735 3.358 1.00 98.19 125 LEU A N 1
ATOM 1015 C CA . LEU A 1 125 ? -15.640 6.785 2.244 1.00 98.19 125 LEU A CA 1
ATOM 1016 C C . LEU A 1 125 ? -16.976 6.043 2.194 1.00 98.19 125 LEU A C 1
ATOM 1018 O O . LEU A 1 125 ? -17.572 5.952 1.128 1.00 98.19 125 LEU A O 1
ATOM 1022 N N . ILE A 1 126 ? -17.497 5.600 3.341 1.00 97.19 126 ILE A N 1
ATOM 1023 C CA . ILE A 1 126 ? -18.816 4.950 3.418 1.00 97.19 126 ILE A CA 1
ATOM 1024 C C . ILE A 1 126 ? -19.921 5.880 2.910 1.00 97.19 126 ILE A C 1
ATOM 1026 O O . ILE A 1 126 ? -20.827 5.428 2.225 1.00 97.19 126 ILE A O 1
ATOM 1030 N N .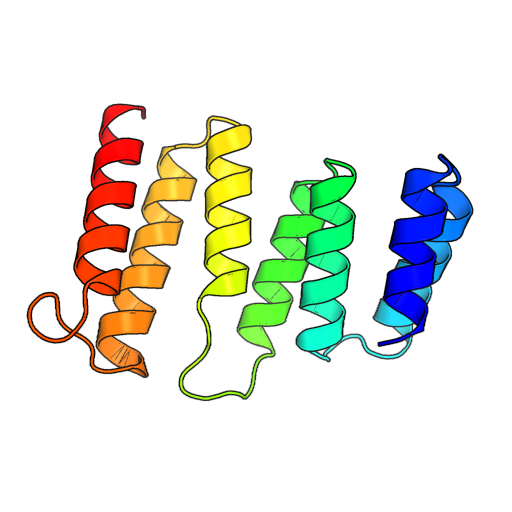 ALA A 1 127 ? -19.837 7.181 3.194 1.00 97.00 127 ALA A N 1
ATOM 1031 C CA . ALA A 1 127 ? -20.813 8.150 2.697 1.00 97.00 127 ALA A CA 1
ATOM 1032 C C . ALA A 1 127 ? -20.777 8.347 1.165 1.00 97.00 127 ALA A C 1
ATOM 1034 O O . ALA A 1 127 ? -21.706 8.938 0.615 1.00 97.00 127 ALA A O 1
ATOM 1035 N N . LYS A 1 128 ? -19.709 7.902 0.488 1.00 93.75 128 LYS A N 1
ATOM 1036 C CA . LYS A 1 128 ? -19.549 7.965 -0.974 1.00 93.75 128 LYS A CA 1
ATOM 1037 C C . LYS A 1 128 ? -19.890 6.650 -1.689 1.00 93.75 128 LYS A C 1
ATOM 1039 O O . LYS A 1 128 ? -20.026 6.683 -2.911 1.00 93.75 128 LYS A O 1
ATOM 1044 N N . ALA A 1 129 ? -19.944 5.530 -0.965 1.00 86.00 129 ALA A N 1
ATOM 1045 C CA . ALA A 1 129 ? -20.207 4.189 -1.497 1.00 86.00 129 ALA A CA 1
ATOM 1046 C C . ALA A 1 129 ? -21.697 3.981 -1.809 1.00 86.00 129 ALA A C 1
ATOM 1048 O O . ALA A 1 129 ? -21.981 3.319 -2.832 1.00 86.00 129 ALA A O 1
#

Radius of gyration: 15.9 Å; chains: 1; bounding box: 41×23×44 Å

pLDDT: mean 96.48, std 4.64, range [60.25, 98.81]

=== Feature glossary ===
Each block in this record encodes a different view of the same protein. In brief:

Predicted aligned error. PAE(i, j) answers: if I align the predicted an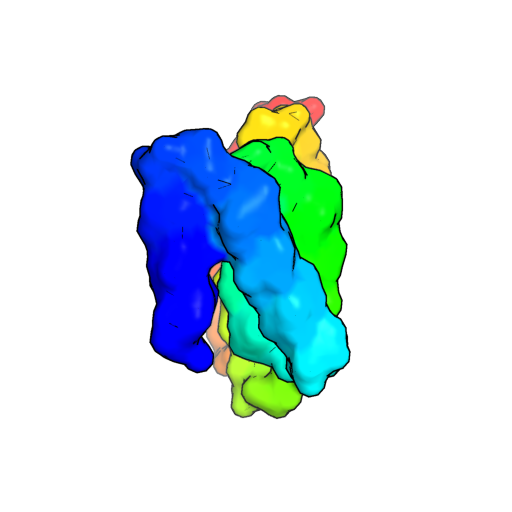d true structures on residue i, how far off (in Å) do I expect residue j to be? A block-diagonal PAE matrix with low values on the blocks and high values off-diagonal is the signature of a multi-domain protein with confidently predicted domains but uncertain inter-domain orientation.

Contact-map, Ramachandran, and PAE plots. Plot images: a contact map (which residues are close in 3D, as an N×N binary image), a Ramachandran scatter (backbone torsion angles, revealing secondary-structure composition at a glance), and — for AlphaFold structures — a PAE heatmap (pairwise prediction confidence).

Backbone torsions (φ/ψ). φ (phi) and ψ (psi) are the two rotatable backbone dihedrals per residue: φ is the C(i-1)–N–Cα–C torsion, ψ is the N–Cα–C–N(i+1) torsion, both in degrees on (−180°, 180°]. α-helical residues cluster near (−60°, −45°); β-strand residues near (−120°, +130°). A Ramachandran plot is simply a scatter of (φ, ψ) for every residue.

Foldseek 3Di. A 3Di character summarizes, for each residue, the relative orientation of the Cα frame of its nearest spatial neighbor. Because it encodes fold topology rather than chemistry, 3Di alignments detect remote structural similarity that sequence alignment misses.

Radius of gyration, Cα contacts, bounding box. Three whole-structure scalars: the radius of gyration (RMS distance of Cα from centroid, in Å), the count of Cα–Cα contacts (pairs closer than 8 Å and separated by more than four residues in sequence — i.e. tertiary, not local, contacts), and the bounding-box dimensions. Together they distinguish compact globular folds from extended fibres or disordered chains.

Sequence. Sequence gives the chain of amino acids in standard one-letter code (A=alanine, C=cysteine, …, Y=tyrosine), read N→C. It is the only feature that is directly encoded by the gene; all structural features are derived from the folded form of this sequence.

mmCIF coordinates. Atomic coordinates in PDBx/mmCIF format — the same representation the Protein Data Bank distributes. Each line of the _atom_site loop places one backbone atom in Cartesian space (units: ångströms, origin: arbitrary).

Secondary structure (3-state, P-SEA). Three-state secondary structure (P-SEA) collapses the eight DSSP classes into helix (a), strand (b), and coil (c). P-SEA assigns these from Cα geometry alone — distances and angles — without requiring backbone oxygens, so it works on any Cα trace.

InterPro / GO / CATH / organism. Functional annotations link the protein to curated databases. InterPro entries identify conserved domains and families by matching the sequence against member-database signatures (Pfam, PROSITE, CDD, …). Gene Ontology (GO) terms describe molecular function, biological process, and cellular component in a controlled vocabulary. CATH places the structure in a hierarchical fold classification (Class/Architecture/Topology/Homologous-superfamily). The organism is the source species.

B-factor. B-factor (Debye–Waller factor) reflects atomic displacement in the crystal lattice. It is an experimental observable (units Å²), not a prediction; low values mean the atom is pinned down, high values mean it moves or is heterogeneous across the crystal.

Rendered structure images. Structure images are PyMOL renders from six orthogonal camera directions. Cartoon representation draws helices as coils and strands as arrows; sticks shows the backbone as bonds; surface shows the solvent-excluded envelope. Rainbow coloring maps sequence position to hue (blue→red, N→C); chain coloring assigns a distinct color per polypeptide.

Solvent-accessible surface area. Solvent-accessible surface area (SASA) is the area in Å² traced out by the centre of a 1.4 Å probe sphere (a water molecule) rolled over the protein's van der Waals surface (Shrake–Rupley / Lee–Richards construction). Buried residues have near-zero SASA; fully exposed residues can exceed 200 Å². The total SASA scales roughly with the number of surface residues.

Secondary structure (8-state, DSSP). The SS8 string is DSSP's per-residue secondary-structure call. α-helix (H) means an i→i+4 H-bond ladder; β-strand (E) means the residue participates in a β-sheet; 3₁₀ (G) and π (I) are tighter and wider helices; T/S are turns/bends; '-' is loop.

pLDDT. For AlphaFold models, the B-factor field carries pLDDT — the model's own estimate of local accuracy on a 0–100 scale. Regions with pLDDT<50 should be treated as essentially unmodeled; they often correspond to intrinsically disordered segments.

Nearest PDB structures. Nearest PDB neighbors are the top structural matches found by Foldseek when searching this structure against the entire Protein Data Bank. Each hit reports a TM-score (0 to 1; >0.5 almost always implies the same fold) and an E-value. These are *structural* homologs — they may share no detectable sequence similarity.